Protein AF-A0A9D5PXT1-F1 (afdb_monomer_lite)

Radius of gyration: 17.6 Å; chains: 1; bounding box: 47×28×40 Å

Sequence (66 aa):
AIERREPNFLCHPLITRRDVQECETSELIDKLYDGAADKLVACLLDGKRLSDDEIARLKAMVEALK

Structure (mmCIF, N/CA/C/O backbone):
data_AF-A0A9D5PXT1-F1
#
_entry.id   AF-A0A9D5PXT1-F1
#
loop_
_atom_site.group_PDB
_atom_site.id
_atom_site.type_symbol
_atom_site.label_atom_id
_atom_site.label_alt_id
_atom_site.label_comp_id
_atom_site.label_asym_id
_atom_site.label_entity_id
_atom_site.label_seq_id
_atom_site.pdbx_PDB_ins_code
_atom_site.Cartn_x
_atom_site.Cartn_y
_atom_site.Cartn_z
_atom_site.occupancy
_atom_site.B_iso_or_equiv
_atom_site.auth_seq_id
_atom_site.auth_comp_id
_atom_site.auth_asym_id
_atom_site.auth_atom_id
_atom_site.pdbx_PDB_model_num
ATOM 1 N N . ALA A 1 1 ? 10.559 -8.511 -15.345 1.00 79.31 1 ALA A N 1
ATOM 2 C CA . ALA A 1 1 ? 11.539 -8.747 -16.432 1.00 79.31 1 ALA A CA 1
ATOM 3 C C . ALA A 1 1 ? 12.415 -7.503 -16.616 1.00 79.31 1 ALA A C 1
ATOM 5 O O . ALA A 1 1 ? 11.967 -6.414 -16.268 1.00 79.31 1 ALA A O 1
ATOM 6 N N . ILE A 1 2 ? 13.654 -7.649 -17.100 1.00 89.81 2 ILE A N 1
ATOM 7 C CA . ILE A 1 2 ? 14.620 -6.547 -17.281 1.00 89.81 2 ILE A CA 1
ATOM 8 C C . ILE A 1 2 ? 15.203 -6.643 -18.691 1.00 89.81 2 ILE A C 1
ATOM 10 O O . ILE A 1 2 ? 15.609 -7.726 -19.111 1.00 89.81 2 ILE A O 1
ATOM 14 N N . GLU A 1 3 ? 15.258 -5.518 -19.397 1.00 91.62 3 GLU A N 1
ATOM 15 C CA . GLU A 1 3 ? 15.935 -5.387 -20.686 1.00 91.62 3 GLU A CA 1
ATOM 16 C C . GLU A 1 3 ? 17.335 -4.810 -20.482 1.00 91.62 3 GLU A C 1
ATOM 18 O O . GLU A 1 3 ? 17.530 -3.895 -19.683 1.00 91.62 3 GLU A O 1
ATOM 23 N N . ARG A 1 4 ? 18.317 -5.341 -21.211 1.00 92.50 4 ARG A N 1
ATOM 24 C CA . ARG A 1 4 ? 19.684 -4.811 -21.240 1.00 92.50 4 ARG A CA 1
ATOM 25 C C . ARG A 1 4 ? 19.902 -4.085 -22.560 1.00 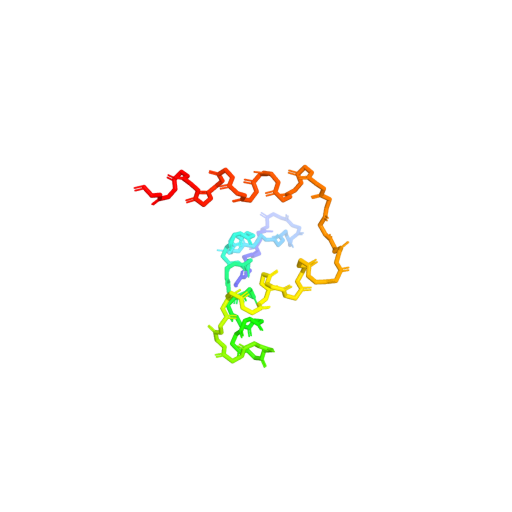92.50 4 ARG A C 1
ATOM 27 O O . ARG A 1 4 ? 19.663 -4.669 -23.614 1.00 92.50 4 ARG A O 1
ATOM 34 N N . ARG A 1 5 ? 20.351 -2.833 -22.499 1.00 91.06 5 ARG A N 1
ATOM 35 C CA . ARG A 1 5 ? 20.627 -1.986 -23.663 1.00 91.06 5 ARG A CA 1
ATOM 36 C C . ARG A 1 5 ? 22.108 -1.651 -23.746 1.00 91.06 5 ARG A C 1
ATOM 38 O O . ARG A 1 5 ? 22.734 -1.322 -22.741 1.00 91.06 5 ARG A O 1
ATOM 45 N N . GLU A 1 6 ? 22.629 -1.700 -24.963 1.00 91.25 6 GLU A N 1
ATOM 46 C CA . GLU A 1 6 ? 23.988 -1.279 -25.291 1.00 91.25 6 GLU A CA 1
ATOM 47 C C . GLU A 1 6 ? 23.997 0.114 -25.943 1.00 91.25 6 GLU A C 1
ATOM 49 O O . GLU A 1 6 ? 22.992 0.514 -26.541 1.00 91.25 6 GLU A O 1
ATOM 54 N N . PRO A 1 7 ? 25.129 0.841 -25.878 1.00 84.31 7 PRO A N 1
ATOM 55 C CA . PRO A 1 7 ? 26.367 0.494 -25.168 1.00 84.31 7 PRO A CA 1
ATOM 56 C C . PRO A 1 7 ? 26.259 0.676 -23.639 1.00 84.31 7 PRO A C 1
ATOM 58 O O . PRO A 1 7 ? 25.486 1.506 -23.163 1.00 84.31 7 PRO A O 1
ATOM 61 N N . ASN A 1 8 ? 27.102 -0.038 -22.885 1.00 87.69 8 ASN A N 1
ATOM 62 C CA . ASN A 1 8 ? 27.317 0.070 -21.429 1.00 87.69 8 ASN A CA 1
ATOM 63 C C . ASN A 1 8 ? 26.349 -0.717 -20.524 1.00 87.69 8 ASN A C 1
ATOM 65 O O . ASN A 1 8 ? 26.194 -0.350 -19.359 1.00 87.69 8 ASN A O 1
ATOM 69 N N . PHE A 1 9 ? 25.722 -1.798 -21.004 1.00 85.81 9 PHE A N 1
ATOM 70 C CA . PHE A 1 9 ? 24.890 -2.680 -20.166 1.00 85.81 9 PHE A CA 1
ATOM 71 C C . PHE A 1 9 ? 23.803 -1.956 -19.339 1.00 85.81 9 PHE A C 1
ATOM 73 O O . PHE A 1 9 ? 23.530 -2.303 -18.184 1.00 85.81 9 PHE A O 1
ATOM 80 N N . LEU A 1 10 ? 23.151 -0.945 -19.915 1.00 90.19 10 LEU A N 1
ATOM 81 C CA . LEU A 1 10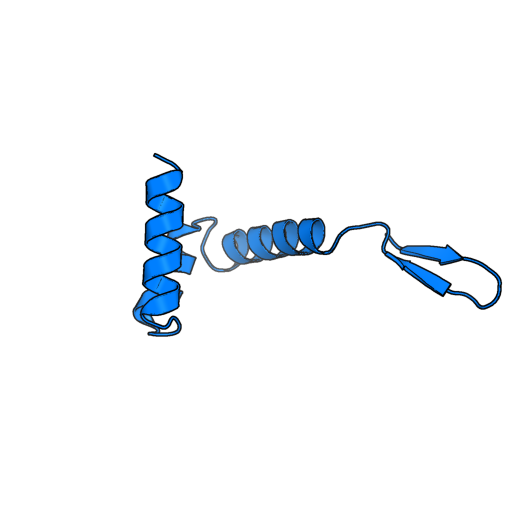 ? 22.087 -0.201 -19.241 1.00 90.19 10 LEU A CA 1
ATOM 82 C C . LEU A 1 10 ? 20.866 -1.099 -19.028 1.00 90.19 10 LEU A C 1
ATOM 84 O O . LEU A 1 10 ? 20.254 -1.583 -19.979 1.00 90.19 10 LEU A O 1
ATOM 88 N N . CYS A 1 11 ? 20.499 -1.315 -17.766 1.00 93.00 11 CYS A N 1
ATOM 89 C CA . CYS A 1 11 ? 19.329 -2.106 -17.407 1.00 93.00 11 CYS A CA 1
ATOM 90 C C . CYS A 1 11 ? 18.080 -1.222 -17.373 1.00 93.00 11 CYS A C 1
ATOM 92 O O . CYS A 1 11 ? 18.022 -0.241 -16.633 1.00 93.00 11 CYS A O 1
ATOM 94 N N . HIS A 1 12 ? 17.069 -1.598 -18.150 1.00 89.81 12 HIS A N 1
ATOM 95 C CA . HIS A 1 12 ? 15.766 -0.955 -18.174 1.00 89.81 12 HIS A CA 1
ATOM 96 C C . HIS A 1 12 ? 14.704 -1.907 -17.606 1.00 89.81 12 HIS A C 1
ATOM 98 O O . HIS A 1 12 ? 14.619 -3.063 -18.039 1.00 89.81 12 HIS A O 1
ATOM 104 N N . PRO A 1 13 ? 13.892 -1.467 -16.631 1.00 92.50 13 PRO A N 1
ATOM 105 C CA . PRO A 1 13 ? 12.793 -2.283 -16.148 1.00 92.50 13 PRO A CA 1
ATOM 106 C C . PRO A 1 13 ? 11.744 -2.423 -17.255 1.00 92.50 13 PRO A C 1
ATOM 108 O O . PRO A 1 13 ? 11.292 -1.434 -17.820 1.00 92.50 13 PRO A O 1
ATOM 111 N N . LEU A 1 14 ? 11.340 -3.658 -17.552 1.00 94.88 14 LEU A N 1
ATOM 112 C CA . LEU A 1 14 ? 10.238 -3.926 -18.488 1.00 94.88 14 LEU A CA 1
ATOM 113 C C . LEU A 1 14 ? 8.860 -3.837 -17.823 1.00 94.88 14 LEU A C 1
ATOM 115 O O . LEU A 1 14 ? 7.844 -4.016 -18.482 1.00 94.88 14 LEU A O 1
ATOM 119 N N . ILE A 1 15 ? 8.837 -3.617 -16.511 1.00 94.81 15 ILE A N 1
ATOM 120 C CA . ILE A 1 15 ? 7.631 -3.480 -15.701 1.00 94.81 15 ILE A CA 1
ATOM 121 C C . ILE A 1 15 ? 7.622 -2.089 -1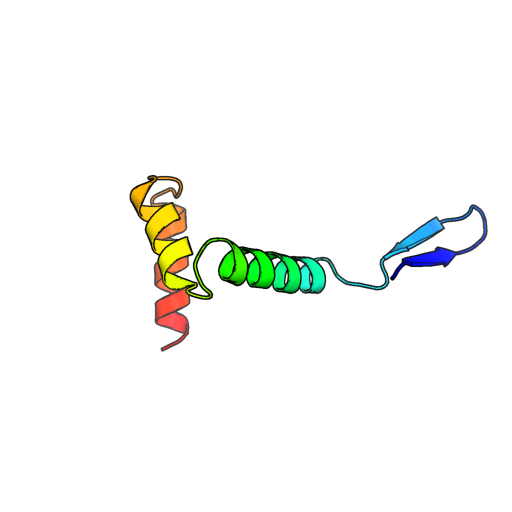5.090 1.00 94.81 15 ILE A C 1
ATOM 123 O O . ILE A 1 15 ? 8.675 -1.539 -14.750 1.00 94.81 15 ILE A O 1
ATOM 127 N N . THR A 1 16 ? 6.439 -1.513 -14.950 1.00 95.06 16 THR A N 1
ATOM 128 C CA . THR A 1 16 ? 6.310 -0.203 -14.331 1.00 95.06 16 THR A CA 1
ATOM 129 C C . THR A 1 16 ? 6.366 -0.332 -12.813 1.00 95.06 16 THR A C 1
ATOM 131 O O . THR A 1 16 ? 6.124 -1.390 -12.229 1.00 95.06 16 THR A O 1
ATOM 134 N N . ARG A 1 17 ? 6.652 0.783 -12.137 1.00 94.88 17 ARG A N 1
ATOM 135 C CA . ARG A 1 17 ? 6.548 0.845 -10.674 1.00 94.88 17 ARG A CA 1
ATOM 136 C C . ARG A 1 17 ? 5.127 0.537 -10.195 1.00 94.88 17 ARG A C 1
ATOM 138 O O . ARG A 1 17 ? 4.975 -0.053 -9.133 1.00 94.88 17 ARG A O 1
ATOM 145 N N . ARG A 1 18 ? 4.117 0.932 -10.975 1.00 96.00 18 ARG A N 1
ATOM 146 C CA . ARG A 1 18 ? 2.709 0.694 -10.667 1.00 96.00 18 ARG A CA 1
ATOM 147 C C . ARG A 1 18 ? 2.391 -0.799 -10.658 1.00 96.00 18 ARG A C 1
ATOM 149 O O . ARG A 1 18 ? 1.818 -1.260 -9.681 1.00 96.00 18 ARG A O 1
ATOM 156 N N . ASP A 1 19 ? 2.843 -1.538 -11.669 1.00 96.06 19 ASP A N 1
ATOM 157 C CA . ASP A 1 19 ? 2.622 -2.991 -11.751 1.00 96.06 19 ASP A CA 1
ATOM 158 C C . ASP A 1 19 ? 3.203 -3.703 -10.523 1.00 96.06 19 ASP A C 1
ATOM 160 O O . ASP A 1 19 ? 2.566 -4.565 -9.924 1.00 96.06 19 ASP A O 1
ATOM 164 N N . VAL A 1 20 ? 4.407 -3.293 -10.104 1.00 96.12 20 VAL A N 1
ATOM 165 C CA . VAL A 1 20 ? 5.047 -3.831 -8.896 1.00 96.12 20 VAL A CA 1
ATOM 166 C C . VAL A 1 20 ? 4.254 -3.454 -7.647 1.00 96.12 20 VAL A C 1
ATOM 168 O O . VAL A 1 20 ? 4.008 -4.305 -6.804 1.00 96.12 20 VAL A O 1
ATOM 171 N N . GLN A 1 21 ? 3.823 -2.197 -7.518 1.00 97.38 21 GLN A N 1
ATOM 172 C CA . GLN A 1 21 ? 3.035 -1.755 -6.366 1.00 97.38 21 GLN A CA 1
ATOM 173 C C . GLN A 1 21 ? 1.714 -2.515 -6.245 1.00 97.38 21 GLN A C 1
ATOM 175 O O . GLN A 1 21 ? 1.360 -2.914 -5.141 1.00 97.38 21 GLN A O 1
ATOM 180 N N . GLU A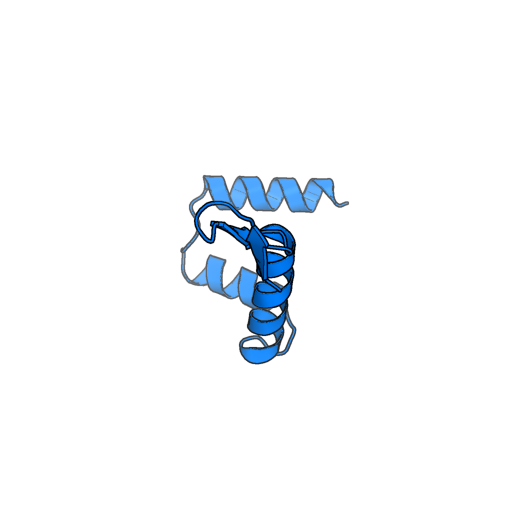 1 22 ? 1.003 -2.735 -7.348 1.00 96.75 22 GLU A N 1
ATOM 181 C CA . GLU A 1 22 ? -0.255 -3.485 -7.360 1.00 96.75 22 GLU A CA 1
ATOM 182 C C . GLU A 1 22 ? -0.029 -4.962 -6.996 1.00 96.75 22 GLU A C 1
ATOM 184 O O . GLU A 1 22 ? -0.734 -5.493 -6.135 1.00 96.75 22 GLU A O 1
ATOM 189 N N . CYS A 1 23 ? 0.995 -5.599 -7.578 1.00 97.50 23 CYS A N 1
ATOM 190 C CA . CYS A 1 23 ? 1.356 -6.990 -7.296 1.00 97.50 23 CYS A CA 1
ATOM 191 C C . CYS A 1 23 ? 1.745 -7.197 -5.825 1.00 97.50 23 CYS A C 1
ATOM 193 O O . CYS A 1 23 ? 1.128 -7.993 -5.121 1.00 97.50 23 CYS A O 1
ATOM 195 N N . GLU A 1 24 ? 2.722 -6.434 -5.334 1.00 97.62 24 GLU A N 1
ATOM 196 C CA . GLU A 1 24 ? 3.234 -6.566 -3.965 1.00 97.62 24 GLU A CA 1
ATOM 197 C C . GLU A 1 24 ? 2.172 -6.206 -2.917 1.00 97.62 24 GLU A C 1
ATOM 199 O O . GLU A 1 24 ? 2.088 -6.846 -1.871 1.00 97.62 24 GLU A O 1
ATOM 204 N N . THR A 1 25 ? 1.325 -5.205 -3.190 1.00 97.31 25 THR A N 1
ATOM 205 C CA . THR A 1 25 ? 0.235 -4.842 -2.269 1.00 97.31 25 THR A CA 1
ATOM 206 C C . THR A 1 25 ? -0.810 -5.950 -2.187 1.00 97.31 25 THR A C 1
ATOM 208 O O . THR A 1 25 ? -1.264 -6.265 -1.089 1.00 97.31 25 THR A O 1
ATOM 211 N N . SER A 1 26 ? -1.157 -6.570 -3.319 1.00 97.69 26 SER A N 1
ATOM 212 C CA . SER A 1 26 ? -2.090 -7.702 -3.345 1.00 97.69 26 SER A CA 1
ATOM 213 C C . SER A 1 26 ? -1.525 -8.890 -2.566 1.00 97.69 26 SER A C 1
ATOM 215 O O . SER A 1 26 ? -2.187 -9.404 -1.669 1.00 97.69 26 SER A O 1
ATOM 217 N N . GLU A 1 27 ? -0.259 -9.252 -2.805 1.00 98.19 27 GLU A N 1
ATOM 218 C CA . GLU A 1 27 ? 0.400 -10.325 -2.053 1.00 98.19 27 GLU A CA 1
ATOM 219 C C . GLU A 1 27 ? 0.467 -10.044 -0.547 1.00 98.19 27 GLU A C 1
ATOM 221 O O . GLU A 1 27 ? 0.2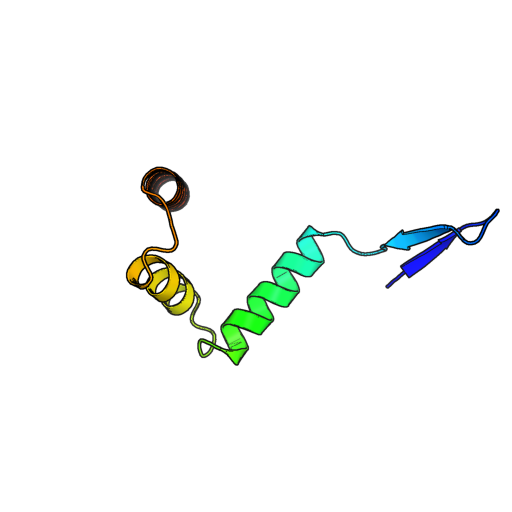96 -10.954 0.266 1.00 98.19 27 GLU A O 1
ATOM 226 N N . LEU A 1 28 ? 0.728 -8.793 -0.162 1.00 97.94 28 LEU A N 1
ATOM 227 C CA . LEU A 1 28 ? 0.762 -8.378 1.236 1.00 97.94 28 LEU A CA 1
ATOM 228 C C . LEU A 1 28 ? -0.613 -8.521 1.900 1.00 97.94 28 LEU A C 1
ATOM 230 O O . LEU A 1 28 ? -0.693 -9.023 3.022 1.00 97.94 28 LEU A O 1
ATOM 234 N N . ILE A 1 29 ? -1.684 -8.101 1.221 1.00 98.00 29 ILE A N 1
ATOM 235 C CA . ILE A 1 29 ? -3.061 -8.220 1.719 1.00 98.00 29 ILE A CA 1
ATOM 236 C C . ILE A 1 29 ? -3.447 -9.695 1.870 1.00 98.00 29 ILE A C 1
ATOM 238 O O . ILE A 1 29 ? -3.956 -10.093 2.919 1.00 98.00 29 ILE A O 1
ATOM 242 N N . ASP A 1 30 ? -3.139 -10.520 0.872 1.00 98.12 30 ASP A N 1
ATOM 243 C CA . ASP A 1 30 ? -3.451 -11.949 0.893 1.00 98.12 30 ASP A CA 1
ATOM 244 C C . ASP A 1 30 ? -2.722 -12.675 2.028 1.00 98.12 30 ASP A C 1
ATOM 246 O O . ASP A 1 30 ? -3.339 -13.413 2.796 1.00 98.12 30 ASP A O 1
ATOM 250 N N . LYS A 1 31 ? -1.412 -12.439 2.176 1.00 97.94 31 LYS A N 1
ATOM 251 C CA . LYS A 1 31 ? -0.568 -13.166 3.138 1.00 97.94 31 LYS A CA 1
ATOM 252 C C . LYS A 1 31 ? -0.736 -12.697 4.582 1.00 97.94 31 LYS A C 1
ATOM 254 O O . LYS A 1 31 ? -0.596 -13.514 5.487 1.00 97.94 31 LYS A O 1
ATOM 259 N N . LEU A 1 32 ? -0.950 -11.398 4.813 1.00 96.94 32 LEU A N 1
ATOM 260 C CA . LEU A 1 32 ? -0.944 -10.820 6.167 1.00 96.94 32 LEU A CA 1
ATOM 261 C C . LEU A 1 32 ? -2.337 -10.478 6.700 1.00 96.94 32 LEU A C 1
ATOM 263 O O . LEU A 1 32 ? -2.492 -10.311 7.909 1.00 96.94 32 LEU A O 1
ATOM 267 N N . TYR A 1 33 ? -3.333 -10.358 5.822 1.00 97.12 33 TYR A N 1
ATOM 268 C CA . TYR A 1 33 ? -4.671 -9.887 6.180 1.00 97.12 33 TYR A CA 1
ATOM 269 C C . TYR A 1 33 ? -5.790 -10.803 5.657 1.00 97.12 33 TYR A C 1
ATOM 271 O O . TYR A 1 33 ? -6.952 -10.397 5.625 1.00 97.12 33 TYR A O 1
ATOM 279 N N . ASP A 1 34 ? -5.465 -12.047 5.292 1.00 96.56 34 ASP A N 1
ATOM 280 C CA . ASP A 1 34 ? -6.398 -13.054 4.761 1.00 96.56 34 ASP A CA 1
ATOM 281 C C . ASP A 1 34 ? -7.185 -12.562 3.532 1.00 96.56 34 ASP A C 1
ATOM 283 O O . ASP A 1 34 ? -8.382 -12.823 3.398 1.00 96.56 34 ASP A O 1
ATOM 287 N N . GLY A 1 35 ? -6.541 -11.772 2.669 1.00 96.25 35 GLY A N 1
ATOM 288 C CA . GLY A 1 35 ? -7.170 -11.199 1.473 1.00 96.25 35 GLY A CA 1
ATOM 289 C C . GLY A 1 35 ? -8.092 -10.004 1.746 1.00 96.25 35 GLY A C 1
ATOM 290 O O . GLY A 1 35 ? -8.702 -9.463 0.824 1.00 96.25 35 GLY A O 1
ATOM 291 N N . ALA A 1 36 ? -8.209 -9.556 2.998 1.00 96.94 36 ALA A N 1
ATOM 292 C CA . ALA A 1 36 ? -9.126 -8.490 3.390 1.00 96.94 36 ALA A CA 1
ATOM 293 C C . ALA A 1 36 ? -8.419 -7.121 3.431 1.00 96.94 36 ALA A C 1
ATOM 295 O O . ALA A 1 36 ? -7.723 -6.775 4.390 1.00 96.94 36 ALA A O 1
ATOM 296 N N . ALA A 1 37 ? -8.602 -6.318 2.378 1.00 95.62 37 ALA A N 1
ATOM 297 C CA . ALA A 1 37 ? -7.975 -4.998 2.249 1.00 95.62 37 ALA A CA 1
ATOM 298 C C . ALA A 1 37 ? -8.453 -3.984 3.308 1.00 95.62 37 ALA A C 1
ATOM 300 O O . ALA A 1 37 ? -7.693 -3.117 3.741 1.00 95.62 37 ALA A O 1
ATOM 301 N N . ASP A 1 38 ? -9.698 -4.100 3.765 1.00 95.25 38 ASP A N 1
ATOM 302 C CA . ASP A 1 38 ? -10.268 -3.273 4.829 1.00 95.25 38 ASP A CA 1
ATOM 303 C C . ASP A 1 38 ? -9.552 -3.480 6.172 1.00 95.25 38 ASP A C 1
ATOM 305 O O . ASP A 1 38 ? -9.333 -2.509 6.898 1.00 95.25 38 ASP A O 1
ATOM 309 N N . LYS A 1 39 ? -9.082 -4.700 6.470 1.00 96.19 39 LYS A N 1
ATOM 310 C CA . LYS A 1 39 ? -8.274 -4.973 7.672 1.00 96.19 39 LYS A CA 1
ATOM 311 C C . LYS A 1 39 ? -6.926 -4.250 7.646 1.00 96.19 39 LYS A C 1
ATOM 313 O O . LYS A 1 39 ? -6.483 -3.757 8.685 1.00 96.19 39 LYS A O 1
ATOM 318 N N . LEU A 1 40 ? -6.283 -4.152 6.478 1.00 95.06 40 LEU A N 1
ATOM 319 C CA . LEU A 1 40 ? -5.056 -3.365 6.321 1.00 95.06 40 LEU A CA 1
ATOM 320 C C . LEU A 1 40 ? -5.328 -1.886 6.633 1.00 95.06 40 LEU A C 1
ATOM 322 O O . LEU A 1 40 ? -4.597 -1.277 7.414 1.00 95.06 40 LEU A O 1
ATOM 326 N N . VAL A 1 41 ? -6.401 -1.320 6.074 1.00 93.56 41 VAL A N 1
ATOM 327 C CA . VAL A 1 41 ? -6.784 0.079 6.325 1.00 93.56 41 VAL A CA 1
ATOM 328 C C . VAL A 1 41 ? -7.114 0.307 7.804 1.00 93.56 41 VAL A C 1
ATOM 330 O O . VAL A 1 41 ? -6.617 1.268 8.392 1.00 93.56 41 VAL A O 1
ATOM 333 N N . ALA A 1 42 ? -7.880 -0.589 8.432 1.00 93.88 42 ALA A N 1
ATOM 334 C CA . ALA A 1 42 ? -8.199 -0.521 9.857 1.00 93.88 42 ALA A CA 1
ATOM 335 C C . ALA A 1 42 ? -6.932 -0.541 10.729 1.00 93.88 42 ALA A C 1
ATOM 337 O O . ALA A 1 42 ? -6.775 0.305 11.604 1.00 93.88 42 ALA A O 1
ATOM 338 N N . CYS A 1 43 ? -5.975 -1.425 10.429 1.00 94.06 43 CYS A N 1
ATOM 339 C CA . CYS A 1 43 ? -4.697 -1.503 11.142 1.00 94.06 43 CYS A CA 1
ATOM 340 C C . CYS A 1 43 ? -3.886 -0.193 11.057 1.00 94.06 43 CYS A C 1
ATOM 342 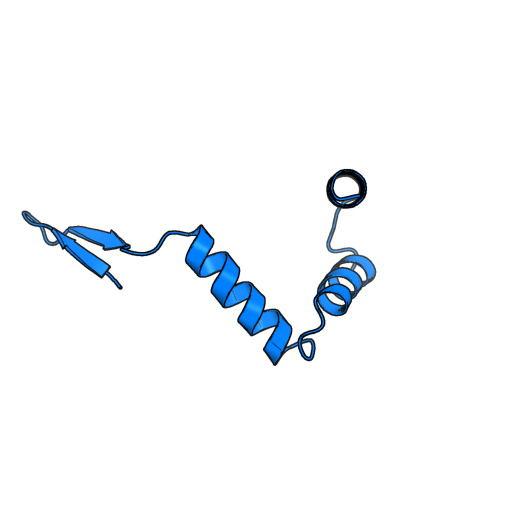O O . CYS A 1 43 ? -3.289 0.240 12.047 1.00 94.06 43 CYS A O 1
ATOM 344 N N . LEU A 1 44 ? -3.875 0.465 9.892 1.00 92.69 44 LEU A N 1
ATOM 345 C CA . LEU A 1 44 ? -3.199 1.755 9.709 1.00 92.69 44 LEU A CA 1
ATOM 346 C C . LEU A 1 44 ? -3.860 2.881 10.520 1.00 92.69 44 LEU A C 1
ATOM 348 O O . LEU A 1 44 ? -3.151 3.725 11.080 1.00 92.69 44 LEU A O 1
ATOM 352 N N . LEU A 1 45 ? -5.193 2.875 10.601 1.00 91.31 45 LEU A N 1
ATOM 353 C CA . LEU A 1 45 ? -5.974 3.838 11.379 1.00 91.31 45 LEU A CA 1
ATOM 354 C C . LEU A 1 45 ? -5.797 3.625 12.890 1.00 91.31 45 LEU A C 1
ATOM 356 O O . LEU A 1 45 ? -5.469 4.575 13.601 1.00 91.31 45 LEU A O 1
ATOM 360 N N . ASP A 1 46 ? -5.924 2.385 13.369 1.00 90.69 46 ASP A N 1
ATOM 361 C CA . ASP A 1 46 ? -5.761 2.027 14.785 1.00 90.69 46 ASP A CA 1
ATOM 362 C C . ASP A 1 46 ? -4.349 2.332 15.291 1.00 90.69 46 ASP A C 1
ATOM 364 O O . ASP A 1 46 ? -4.156 2.836 16.399 1.00 90.69 46 ASP A O 1
ATOM 368 N N . GLY A 1 47 ? -3.344 2.087 14.448 1.00 87.25 47 GLY A N 1
ATOM 369 C CA . GLY A 1 47 ? -1.952 2.393 14.751 1.00 87.25 47 GLY A CA 1
ATOM 370 C C . GLY A 1 47 ? -1.610 3.886 14.750 1.00 87.25 47 GLY A C 1
ATOM 371 O O . GLY A 1 47 ? -0.443 4.209 14.968 1.00 87.25 47 GLY A O 1
ATOM 372 N N . LYS A 1 48 ? -2.572 4.783 14.463 1.00 82.88 48 LYS A N 1
ATOM 373 C CA . LYS A 1 48 ? -2.362 6.232 14.259 1.00 82.88 48 LYS A CA 1
ATOM 374 C C . LYS A 1 48 ? -1.189 6.525 13.316 1.00 82.88 48 LYS A C 1
ATOM 376 O O . LYS A 1 48 ? -0.415 7.455 13.529 1.00 82.88 48 LYS A O 1
ATOM 381 N N . ARG A 1 49 ? -1.035 5.691 12.281 1.00 89.81 49 ARG A N 1
ATOM 382 C CA . ARG A 1 49 ? 0.058 5.801 11.299 1.00 89.81 49 ARG A CA 1
ATOM 383 C C . ARG A 1 49 ? -0.232 6.810 10.193 1.00 89.81 49 ARG A C 1
ATOM 385 O O . ARG A 1 49 ? 0.629 7.035 9.352 1.00 89.81 49 ARG A O 1
ATOM 392 N N . LEU A 1 50 ? -1.436 7.373 10.193 1.00 93.00 50 LEU A N 1
ATOM 393 C CA . LEU A 1 50 ? -1.902 8.361 9.236 1.00 93.00 50 LEU A CA 1
ATOM 394 C C . LEU A 1 50 ? -2.181 9.672 9.966 1.00 93.00 50 LEU A C 1
ATOM 396 O O . LEU A 1 50 ? -2.791 9.681 11.036 1.00 93.00 50 LEU A O 1
ATOM 400 N N . SER A 1 51 ? -1.739 10.766 9.363 1.00 93.88 51 SER A N 1
ATOM 401 C CA . SER A 1 51 ? -2.088 12.125 9.765 1.00 93.88 51 SER A CA 1
ATOM 402 C C . SER A 1 51 ? -3.542 12.461 9.426 1.00 93.88 51 SER A C 1
ATOM 404 O O . SER A 1 51 ? -4.163 11.833 8.563 1.00 93.88 51 SER A O 1
ATOM 406 N N . ASP A 1 52 ? -4.074 13.506 10.059 1.00 93.31 52 ASP A N 1
ATOM 407 C CA . ASP A 1 52 ? -5.435 13.987 9.797 1.00 93.31 52 ASP A CA 1
ATOM 408 C C . ASP A 1 52 ? -5.641 14.366 8.319 1.00 93.31 52 ASP A C 1
ATOM 410 O O . ASP A 1 52 ? -6.678 14.045 7.734 1.00 93.31 52 ASP A O 1
ATOM 414 N N . ASP A 1 53 ? -4.624 14.956 7.681 1.00 96.06 53 ASP A N 1
ATOM 415 C CA . ASP A 1 53 ? -4.647 15.303 6.255 1.00 96.06 53 ASP A CA 1
ATOM 416 C C . ASP A 1 53 ? -4.683 14.060 5.354 1.00 96.06 53 ASP A C 1
ATOM 418 O O . ASP A 1 53 ? -5.387 14.034 4.343 1.00 96.06 53 ASP A O 1
ATOM 422 N N . GLU A 1 54 ? -3.936 13.007 5.699 1.00 95.12 54 GLU A N 1
ATOM 423 C CA . GLU A 1 54 ? -3.967 11.734 4.968 1.00 95.12 54 GLU A CA 1
ATOM 424 C C . GLU A 1 54 ? -5.328 11.054 5.091 1.00 95.12 54 GLU A C 1
ATOM 426 O O . GLU A 1 54 ? -5.872 10.582 4.091 1.00 95.12 54 GLU A O 1
ATOM 431 N N . ILE A 1 55 ? -5.916 11.070 6.289 1.00 94.38 55 ILE A N 1
ATOM 432 C CA . ILE A 1 55 ? -7.260 10.543 6.536 1.00 94.38 55 ILE A CA 1
ATOM 433 C C . ILE A 1 55 ? -8.299 11.335 5.735 1.00 94.38 55 ILE A C 1
ATOM 435 O O . ILE A 1 55 ? -9.186 10.738 5.120 1.00 94.38 55 ILE A O 1
ATOM 439 N N . ALA A 1 56 ? -8.198 12.665 5.703 1.00 95.62 56 ALA A N 1
ATOM 440 C CA . ALA A 1 56 ? -9.096 13.512 4.924 1.00 95.62 56 ALA A CA 1
ATOM 441 C C . ALA A 1 56 ? -9.002 13.213 3.418 1.00 95.62 56 ALA A C 1
ATOM 443 O O . ALA A 1 56 ? -10.034 13.057 2.760 1.00 95.62 56 ALA A O 1
ATOM 444 N N . ARG A 1 57 ? -7.783 13.052 2.880 1.00 96.25 57 ARG A N 1
ATOM 445 C CA . ARG A 1 57 ? -7.571 12.656 1.477 1.00 96.25 57 ARG A CA 1
ATOM 446 C C . ARG A 1 57 ? -8.170 11.284 1.171 1.00 96.25 57 ARG A C 1
ATOM 448 O O . ARG A 1 57 ? -8.869 11.152 0.170 1.00 96.25 57 ARG A O 1
ATOM 455 N N . LEU A 1 58 ? -7.956 10.289 2.035 1.00 94.19 58 LEU A N 1
ATOM 456 C CA . LEU A 1 58 ? -8.528 8.948 1.861 1.00 94.19 58 LEU A CA 1
ATOM 457 C C . LEU A 1 58 ? -10.061 8.975 1.867 1.00 94.19 58 LEU A C 1
ATOM 459 O O . LEU A 1 58 ? -10.682 8.367 0.999 1.00 94.19 58 LEU A O 1
ATOM 463 N N . LYS A 1 59 ? -10.678 9.725 2.789 1.00 94.12 59 LYS A N 1
ATOM 464 C CA . LYS A 1 59 ? -12.138 9.910 2.819 1.00 94.12 59 LYS A CA 1
ATOM 465 C C . LYS A 1 59 ? -12.656 10.525 1.519 1.00 94.12 59 LYS A C 1
ATOM 467 O O . LYS A 1 59 ? -13.613 10.010 0.952 1.00 94.12 59 LYS A O 1
ATOM 472 N N . ALA A 1 60 ? -12.007 11.578 1.019 1.00 96.88 60 ALA A N 1
ATOM 473 C CA . ALA A 1 60 ? -12.393 12.216 -0.238 1.00 96.88 60 ALA A CA 1
ATOM 474 C C . ALA A 1 60 ? -12.288 11.259 -1.439 1.00 96.88 60 ALA A C 1
ATOM 476 O O . ALA A 1 60 ? -13.172 11.254 -2.291 1.00 96.88 60 ALA A O 1
ATOM 477 N N . MET A 1 61 ? -11.248 10.417 -1.485 1.00 95.69 61 MET A N 1
ATOM 478 C CA . MET A 1 61 ? -11.108 9.389 -2.521 1.00 95.69 61 MET A CA 1
ATOM 479 C C . MET A 1 61 ? -12.254 8.372 -2.477 1.00 95.69 61 MET A C 1
ATOM 481 O O . MET A 1 61 ? -12.789 8.034 -3.524 1.00 95.69 61 MET A O 1
ATOM 485 N N . VAL A 1 62 ? -12.655 7.909 -1.288 1.00 93.81 62 VAL A N 1
ATOM 486 C CA . VAL A 1 62 ? -13.765 6.951 -1.133 1.00 93.81 62 VAL A CA 1
ATOM 487 C C . VAL A 1 62 ? -15.107 7.566 -1.530 1.00 93.81 62 VAL A C 1
ATOM 489 O O . VAL A 1 62 ? -15.888 6.911 -2.213 1.00 93.81 62 VAL A O 1
ATOM 492 N N . GLU A 1 63 ? -15.384 8.815 -1.145 1.00 96.25 63 GLU A N 1
ATOM 493 C CA . GLU A 1 63 ? -16.622 9.493 -1.555 1.00 96.25 63 GLU A CA 1
ATOM 494 C C . GLU A 1 63 ? -16.675 9.745 -3.067 1.00 96.25 63 GLU A C 1
ATOM 496 O O . GLU A 1 63 ? -17.745 9.651 -3.652 1.00 96.25 63 GLU A O 1
ATOM 501 N N . ALA A 1 64 ? -15.535 9.996 -3.719 1.00 96.38 64 ALA A N 1
ATOM 502 C CA . ALA A 1 64 ? -15.467 10.162 -5.172 1.00 96.38 64 ALA A CA 1
ATOM 503 C C . ALA A 1 64 ? -15.671 8.854 -5.967 1.00 96.38 64 ALA A C 1
ATOM 505 O O . ALA A 1 64 ? -15.820 8.906 -7.186 1.00 96.38 64 ALA A O 1
ATOM 506 N N . LEU A 1 65 ? -15.635 7.693 -5.302 1.00 92.25 65 LEU A N 1
ATOM 507 C CA . LEU A 1 65 ? -15.915 6.385 -5.906 1.00 92.25 65 LEU A CA 1
ATOM 508 C C . LEU A 1 65 ? -17.401 5.995 -5.841 1.00 92.25 65 LEU A C 1
ATOM 510 O O . LEU A 1 65 ? -17.779 5.005 -6.469 1.00 92.25 65 LEU A O 1
ATOM 514 N N . LYS A 1 66 ? -18.212 6.719 -5.060 1.00 69.12 66 LYS A N 1
ATOM 515 C CA . LYS A 1 66 ? -19.667 6.528 -4.972 1.00 69.12 66 LYS A CA 1
ATOM 516 C C . LYS A 1 66 ? -20.386 7.294 -6.076 1.00 69.12 66 LYS A C 1
ATOM 518 O O . LYS A 1 66 ? -21.419 6.763 -6.537 1.00 69.12 66 LYS A O 1
#

Secondary structure (DSSP, 8-state):
-EEEETTTTEEEESS-HHHHHHHHHHHHHHHHHTT-HHHHHHHHHHTT-S-HHHHHHHHHHHHTT-

pLDDT: mean 93.48, std 4.86, range [69.12, 98.19]

Foldseek 3Di:
DWDFDDDPRDIDDPDDPVRVVVVVVQVCCCPPVVSDPVVVVVVCVVVVVDDPVRVVVVVVVVVVVD